Protein AF-A0A091AKP8-F1 (afdb_monomer)

Secondary structure (DSSP, 8-state):
--PPP-S--HHHHHHHHHHHHS--TT--HHHHHHHHHHTS-GGG---HHHHHHHHSGGG-TT-TTHHHHHHHHHHHHHHHHHHHHHHHHH-TTTHHHHHHHHHHH-GGGS---------------PPP----

Radius of gyration: 24.72 Å; Cα contacts (8 Å, |Δi|>4): 90; chains: 1; bounding box: 70×60×60 Å

Solvent-accessible surface area (backbone atoms only — not comparable to full-atom values): 8211 Å² total; per-residue (Å²): 136,85,73,65,41,79,69,91,46,69,72,56,50,52,34,45,50,54,56,51,74,47,90,57,76,82,66,48,74,59,54,48,43,49,59,32,36,73,75,37,58,78,78,66,23,59,52,57,68,43,52,57,47,62,70,41,62,90,75,42,80,86,44,87,59,44,66,58,50,54,50,48,56,50,48,42,54,48,52,40,51,53,52,42,51,51,47,38,75,70,32,91,90,50,25,68,61,38,51,53,51,43,30,73,73,39,68,92,59,44,86,70,84,87,78,85,81,79,82,80,72,74,80,77,78,75,79,82,83,82,83,128

pLDDT: mean 82.48, std 12.11, range [34.94, 95.12]

Foldseek 3Di:
DLDADLDDDVLLLVLLLVVLVDDLAPDDLQNSLVSSQVSDDRNHRDHSVSVVQLVVPVRCVVPPCSVSVVVSVVSSVVSNVVVLVVCLVPPPPCVVVSLVCCVVVPVVSVDDDDDDDPPPPDPPDDDDDDDD

Sequence (132 aa):
MTGRPSKMTDKVLDAIEEVINGEILFMTDEELVTEINELLPEESRFTYEAFSKWKREKSQSENPLFPRFLRLIKKALIEQKKTLLIKLQTDDKAWQRYAWILERKFDEWNIKSKSEVDHNVRVVQLPDIVIQ

Structure (mmCIF, N/CA/C/O backbone):
data_AF-A0A091AKP8-F1
#
_entry.id   AF-A0A091AKP8-F1
#
loop_
_atom_site.group_PDB
_atom_site.id
_atom_site.type_symbol
_atom_site.label_atom_id
_atom_site.label_alt_id
_atom_site.label_comp_id
_atom_site.label_asym_id
_atom_site.label_entity_id
_atom_site.label_seq_id
_atom_site.pdbx_PDB_ins_code
_atom_site.Cartn_x
_atom_site.Cartn_y
_atom_site.Cartn_z
_atom_site.occupancy
_atom_site.B_iso_or_equiv
_atom_site.auth_seq_id
_atom_site.auth_comp_id
_atom_site.auth_asym_id
_atom_site.auth_atom_id
_atom_site.pdbx_PDB_model_num
ATOM 1 N N . MET A 1 1 ? -27.821 10.525 10.663 1.00 34.94 1 MET A N 1
ATOM 2 C CA . MET A 1 1 ? -26.577 10.694 9.885 1.00 34.94 1 MET A CA 1
ATOM 3 C C . MET A 1 1 ? -25.415 10.243 10.752 1.00 34.94 1 MET A C 1
ATOM 5 O O . MET A 1 1 ? -24.886 11.025 11.529 1.00 34.94 1 MET A O 1
ATOM 9 N N . THR A 1 2 ? -25.087 8.958 10.709 1.00 45.28 2 THR A N 1
ATOM 10 C CA . THR A 1 2 ? -23.879 8.400 11.327 1.00 45.28 2 THR A CA 1
ATOM 11 C C . THR A 1 2 ? -22.699 8.777 10.431 1.00 45.28 2 THR A C 1
ATOM 13 O O . THR A 1 2 ? -22.640 8.371 9.275 1.00 45.28 2 THR A O 1
ATOM 16 N N . GLY A 1 3 ? -21.823 9.664 10.906 1.00 51.78 3 GLY A N 1
ATOM 17 C CA . GLY A 1 3 ? -20.655 10.102 10.139 1.00 51.78 3 GLY A CA 1
ATOM 18 C C . GLY A 1 3 ? -19.648 8.965 9.971 1.00 51.78 3 GLY A C 1
ATOM 19 O O . GLY A 1 3 ? -19.432 8.199 10.909 1.00 51.78 3 GLY A O 1
ATOM 20 N N . ARG A 1 4 ? -19.021 8.866 8.791 1.00 59.44 4 ARG A N 1
ATOM 21 C CA . ARG A 1 4 ? -17.939 7.902 8.544 1.00 59.44 4 ARG A CA 1
ATOM 22 C C . ARG A 1 4 ? -16.767 8.167 9.503 1.00 59.44 4 ARG A C 1
ATOM 24 O O . ARG A 1 4 ? -16.373 9.330 9.652 1.00 59.44 4 ARG A O 1
ATOM 31 N N . PRO A 1 5 ? -16.201 7.137 10.150 1.00 61.19 5 PRO A N 1
ATOM 32 C CA . PRO A 1 5 ? -15.042 7.286 11.018 1.00 61.19 5 PRO A CA 1
ATOM 33 C C . PRO A 1 5 ? -13.870 7.995 10.341 1.00 61.19 5 PRO A C 1
ATOM 35 O O . PRO A 1 5 ? -13.397 7.607 9.277 1.00 61.19 5 PRO A O 1
ATOM 38 N N . SER A 1 6 ? -13.346 9.015 11.016 1.00 68.94 6 SER A N 1
ATOM 39 C CA . SER A 1 6 ? -12.094 9.694 10.655 1.00 68.94 6 SER A CA 1
ATOM 40 C C . SER A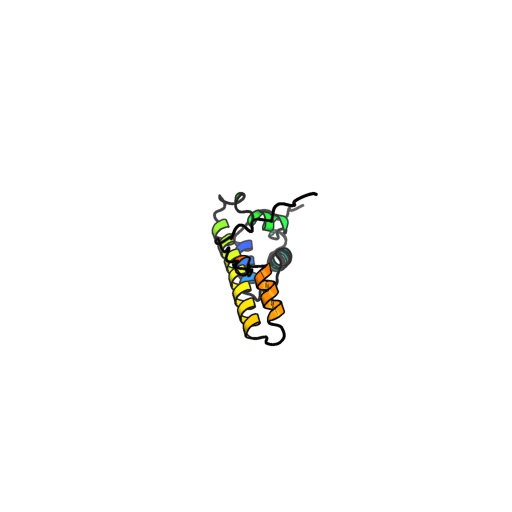 1 6 ? -10.889 9.195 11.462 1.00 68.94 6 SER A C 1
ATOM 42 O O . SER A 1 6 ? -9.760 9.648 11.251 1.00 68.94 6 SER A O 1
ATOM 44 N N . LYS A 1 7 ? -11.126 8.283 12.413 1.00 77.88 7 LYS A N 1
ATOM 45 C CA . LYS A 1 7 ? -10.133 7.785 13.368 1.00 77.88 7 LYS A CA 1
ATOM 46 C C . LYS A 1 7 ? -9.624 6.406 12.966 1.00 77.88 7 LYS A C 1
ATOM 48 O O . LYS A 1 7 ? -10.399 5.532 12.593 1.00 77.88 7 LYS A O 1
ATOM 53 N N . MET A 1 8 ? -8.320 6.221 13.125 1.00 87.56 8 MET A N 1
ATOM 54 C CA . MET A 1 8 ? -7.653 4.928 13.027 1.00 87.56 8 MET A CA 1
ATOM 55 C C . MET A 1 8 ? -8.044 4.055 14.225 1.00 87.56 8 MET A C 1
ATOM 57 O O . MET A 1 8 ? -8.008 4.524 15.363 1.00 87.56 8 MET A O 1
ATOM 61 N N . THR A 1 9 ? -8.424 2.806 13.965 1.00 91.12 9 THR A N 1
ATOM 62 C CA . THR A 1 9 ? -8.838 1.821 14.979 1.00 91.12 9 THR A CA 1
ATOM 63 C C . THR A 1 9 ? -8.148 0.487 14.719 1.00 91.12 9 THR A C 1
ATOM 65 O O . THR A 1 9 ? -7.702 0.247 13.598 1.00 91.12 9 THR A O 1
ATOM 68 N N . ASP A 1 10 ? -8.086 -0.398 15.715 1.00 93.00 10 ASP A N 1
ATOM 69 C CA . ASP A 1 10 ? -7.492 -1.729 15.530 1.00 93.00 10 ASP A CA 1
ATOM 70 C C . ASP A 1 10 ? -8.180 -2.531 14.426 1.00 93.00 10 ASP A C 1
ATOM 72 O O . ASP A 1 10 ? -7.488 -3.074 13.576 1.00 93.00 10 ASP A O 1
ATOM 76 N N . LYS A 1 11 ? -9.518 -2.482 14.335 1.00 92.88 11 LYS A N 1
ATOM 77 C CA . LYS A 1 11 ? -10.274 -3.136 13.250 1.00 92.88 11 LYS A CA 1
ATOM 78 C C . LYS A 1 11 ? -9.820 -2.681 11.862 1.00 92.88 11 LYS A C 1
ATOM 80 O O . LYS A 1 11 ? -9.686 -3.495 10.956 1.00 92.88 11 LYS A O 1
ATOM 85 N N . VAL A 1 12 ? -9.570 -1.379 11.698 1.00 93.19 12 VAL A N 1
ATOM 86 C CA . VAL A 1 12 ? -9.046 -0.826 10.440 1.00 93.19 12 VAL A CA 1
ATOM 87 C C . VAL A 1 12 ? -7.638 -1.356 10.166 1.00 93.19 12 VAL A C 1
ATOM 89 O O . VAL A 1 12 ? -7.326 -1.683 9.026 1.00 93.19 12 VAL A O 1
ATOM 92 N N . LEU A 1 13 ? -6.783 -1.457 11.187 1.00 94.06 13 LEU A N 1
ATOM 93 C CA . LEU A 1 13 ? -5.422 -1.975 11.021 1.00 94.06 13 LEU A CA 1
ATOM 94 C C . LEU A 1 13 ? -5.387 -3.477 10.732 1.00 94.06 13 LEU A C 1
ATOM 96 O O . LEU A 1 13 ? -4.542 -3.906 9.952 1.00 94.06 13 LEU A O 1
ATOM 100 N N . ASP A 1 14 ? -6.302 -4.248 11.313 1.00 95.12 14 ASP A N 1
ATOM 101 C CA . ASP A 1 14 ? -6.457 -5.676 11.037 1.00 95.12 14 ASP A CA 1
ATOM 102 C C . ASP A 1 14 ? -6.902 -5.895 9.581 1.00 95.12 14 ASP A C 1
ATOM 104 O O . ASP A 1 14 ? -6.281 -6.676 8.864 1.00 95.12 14 ASP A O 1
ATOM 108 N N . ALA A 1 15 ? -7.881 -5.119 9.100 1.00 94.19 15 ALA A N 1
ATOM 109 C CA . ALA A 1 15 ? -8.316 -5.158 7.701 1.00 94.19 15 ALA A CA 1
ATOM 110 C C . ALA A 1 15 ? -7.204 -4.720 6.726 1.00 94.19 15 ALA A C 1
ATOM 112 O O . 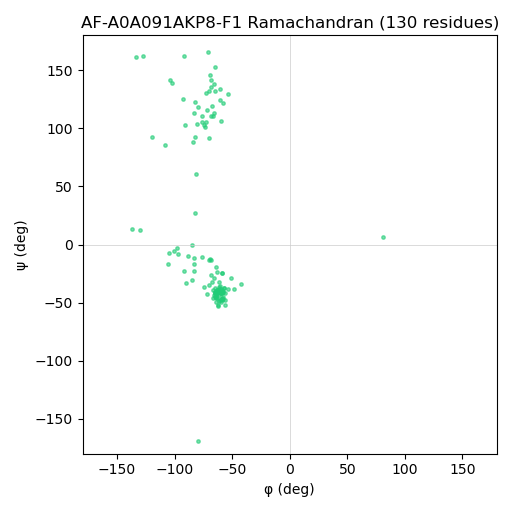ALA A 1 15 ? -7.000 -5.347 5.689 1.00 94.19 15 ALA A O 1
ATOM 113 N N . ILE A 1 16 ? -6.431 -3.680 7.069 1.00 93.06 16 ILE A N 1
ATOM 114 C CA . ILE A 1 16 ? -5.237 -3.285 6.301 1.00 93.06 16 ILE A CA 1
ATOM 115 C C . ILE A 1 16 ? -4.244 -4.446 6.217 1.00 93.06 16 ILE A C 1
ATOM 117 O O . ILE A 1 16 ? -3.705 -4.722 5.149 1.00 93.06 16 ILE A O 1
ATOM 121 N N . GLU A 1 17 ? -3.964 -5.107 7.337 1.00 93.81 17 GLU A N 1
ATOM 122 C CA . GLU A 1 17 ? -3.027 -6.225 7.388 1.00 93.81 17 GLU A CA 1
ATOM 123 C C . GLU A 1 17 ? -3.493 -7.411 6.536 1.00 93.81 17 GLU A C 1
ATOM 125 O O . GLU A 1 17 ? -2.672 -8.006 5.838 1.00 93.81 17 GLU A O 1
ATOM 130 N N . GLU A 1 18 ? -4.792 -7.707 6.537 1.00 93.50 18 GLU A N 1
ATOM 131 C CA . GLU A 1 18 ? -5.399 -8.744 5.703 1.00 93.50 18 GLU A CA 1
ATOM 132 C C . GLU A 1 18 ? -5.236 -8.448 4.207 1.00 93.50 18 GLU A C 1
ATOM 134 O O . GLU A 1 18 ? -4.662 -9.270 3.490 1.00 93.50 18 GLU A O 1
ATOM 139 N N . VAL A 1 19 ? -5.617 -7.247 3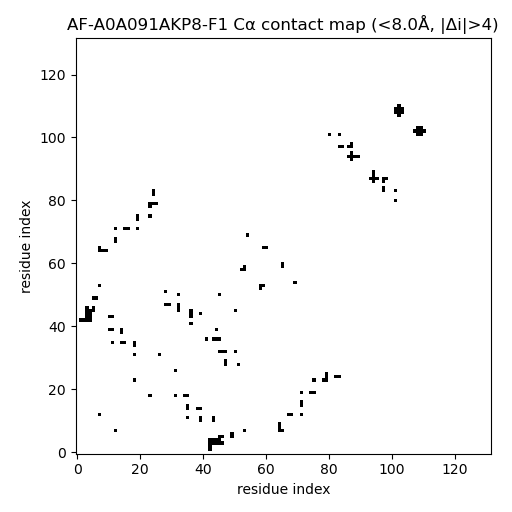.754 1.00 91.06 19 VAL A N 1
ATOM 140 C CA . VAL A 1 19 ? -5.432 -6.828 2.351 1.00 91.06 19 VAL A CA 1
ATOM 141 C C . VAL A 1 19 ? -3.954 -6.873 1.959 1.00 91.06 19 VAL A C 1
ATOM 143 O O . VAL A 1 19 ? -3.608 -7.322 0.867 1.00 91.06 19 VAL A O 1
ATOM 146 N N . ILE A 1 20 ? -3.058 -6.457 2.861 1.00 89.56 20 ILE A N 1
ATOM 147 C CA . ILE A 1 20 ? -1.614 -6.448 2.602 1.00 89.56 20 ILE A CA 1
ATOM 148 C C . ILE A 1 20 ? -1.024 -7.854 2.466 1.00 89.56 20 ILE A C 1
ATOM 150 O O . ILE A 1 20 ? -0.050 -8.054 1.743 1.00 89.56 20 ILE A O 1
ATOM 154 N N . ASN A 1 21 ? -1.566 -8.831 3.185 1.00 86.38 21 ASN A N 1
ATOM 155 C CA . ASN A 1 21 ? -1.098 -10.209 3.087 1.00 86.38 21 ASN A CA 1
ATOM 156 C C . ASN A 1 21 ? -1.598 -10.911 1.811 1.00 86.38 21 ASN A C 1
ATOM 158 O O . ASN A 1 21 ? -1.109 -11.996 1.496 1.00 86.38 21 ASN A O 1
ATOM 162 N N . GLY A 1 22 ? -2.541 -10.304 1.084 1.00 81.50 22 GLY A N 1
ATOM 163 C CA . GLY A 1 22 ? -2.951 -10.720 -0.254 1.00 81.50 22 GLY A CA 1
ATOM 164 C C . GLY A 1 22 ? -1.995 -10.255 -1.362 1.00 81.50 22 GLY A C 1
ATOM 165 O O . GLY A 1 22 ? -0.893 -9.758 -1.125 1.00 81.50 22 GLY A O 1
ATOM 166 N N . GLU A 1 23 ? -2.418 -10.408 -2.616 1.00 69.56 23 GLU A N 1
ATOM 167 C CA . GLU A 1 23 ? -1.629 -10.002 -3.783 1.00 69.56 23 GLU A CA 1
ATOM 168 C C . GLU A 1 23 ? -1.829 -8.498 -4.079 1.00 69.56 23 GLU A C 1
ATOM 170 O O . GLU A 1 23 ? -2.698 -8.104 -4.847 1.00 69.56 23 GLU A O 1
ATOM 175 N N . ILE A 1 24 ? -1.020 -7.622 -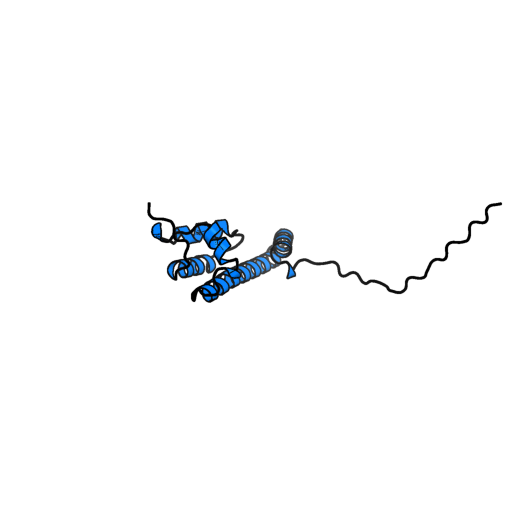3.465 1.00 68.12 24 ILE A N 1
ATOM 176 C CA . ILE A 1 24 ? -1.153 -6.146 -3.580 1.00 68.12 24 ILE A CA 1
ATOM 177 C C . ILE A 1 24 ? -0.509 -5.557 -4.849 1.00 68.12 24 ILE A C 1
ATOM 179 O O . ILE A 1 24 ? -0.000 -4.423 -4.851 1.00 68.12 24 ILE A O 1
ATOM 183 N N . LEU A 1 25 ? -0.406 -6.326 -5.926 1.00 64.94 25 LEU A N 1
ATOM 184 C CA . LEU A 1 25 ? 0.339 -5.853 -7.080 1.00 64.94 25 LEU A CA 1
ATOM 185 C C . LEU A 1 25 ? -0.455 -4.737 -7.781 1.00 64.94 25 LEU A C 1
ATOM 187 O O . LEU A 1 25 ? -1.527 -4.975 -8.318 1.00 64.94 25 LEU A O 1
ATOM 191 N N . PHE A 1 26 ? 0.115 -3.528 -7.789 1.00 67.88 26 PHE A N 1
ATOM 192 C CA . PHE A 1 26 ? -0.369 -2.332 -8.502 1.00 67.88 26 PHE A CA 1
ATOM 193 C C . PHE A 1 26 ? -1.491 -1.496 -7.883 1.00 67.88 26 PHE A C 1
ATOM 195 O O . PHE A 1 26 ? -1.857 -0.504 -8.502 1.00 67.88 26 PHE A O 1
ATOM 202 N N . MET A 1 27 ? -1.941 -1.769 -6.657 1.00 79.88 27 MET A N 1
ATOM 203 C CA . MET A 1 27 ? -2.945 -0.894 -6.041 1.00 79.88 27 MET A CA 1
ATOM 204 C C . MET A 1 27 ? -2.414 0.522 -5.771 1.00 79.88 27 MET A C 1
ATOM 206 O O . MET A 1 27 ? -1.328 0.728 -5.204 1.00 79.88 27 MET A O 1
ATOM 210 N N . THR A 1 28 ? -3.220 1.496 -6.171 1.00 86.19 28 THR A N 1
ATOM 211 C CA . THR A 1 28 ? -3.197 2.882 -5.710 1.00 86.19 28 THR A CA 1
ATOM 212 C C . THR A 1 28 ? -3.695 2.973 -4.266 1.00 86.19 28 THR A C 1
ATOM 214 O O . THR A 1 28 ? -4.296 2.042 -3.731 1.00 86.19 28 THR A O 1
ATOM 217 N N . ASP A 1 29 ? -3.454 4.111 -3.611 1.00 89.19 29 ASP A N 1
ATOM 218 C CA . ASP A 1 29 ? -3.983 4.338 -2.262 1.00 89.19 29 ASP A CA 1
ATOM 219 C C . ASP A 1 29 ? -5.529 4.307 -2.234 1.00 89.19 29 ASP A C 1
ATOM 221 O O . ASP A 1 29 ? -6.105 3.887 -1.237 1.00 89.19 29 ASP A O 1
ATOM 225 N N . GLU A 1 30 ? -6.207 4.735 -3.306 1.00 91.31 30 GLU A N 1
ATOM 226 C CA . GLU A 1 30 ? -7.677 4.720 -3.404 1.00 91.31 30 GLU A CA 1
ATOM 227 C C . GLU A 1 30 ? -8.237 3.301 -3.567 1.00 91.31 30 GLU A C 1
ATOM 229 O O . GLU A 1 30 ? -9.206 2.936 -2.899 1.00 91.31 30 GLU A O 1
ATOM 234 N N . GLU A 1 31 ? -7.604 2.477 -4.404 1.00 91.06 31 GLU A N 1
ATOM 235 C CA . GLU A 1 31 ? -7.954 1.056 -4.541 1.00 91.06 31 GLU A CA 1
ATOM 236 C C . GLU A 1 31 ? -7.713 0.314 -3.227 1.00 91.06 31 GLU A C 1
ATOM 238 O O . GLU A 1 31 ? -8.585 -0.413 -2.764 1.00 91.06 31 GLU A O 1
ATOM 243 N N . LEU A 1 32 ? -6.590 0.586 -2.555 1.00 90.44 32 LEU A N 1
ATOM 244 C CA . LEU A 1 32 ? -6.304 0.017 -1.241 1.00 90.44 32 LEU A CA 1
ATOM 245 C C . LEU A 1 32 ? -7.402 0.371 -0.225 1.00 90.44 32 LEU A C 1
ATOM 247 O O . LEU A 1 32 ? -7.872 -0.499 0.500 1.00 90.44 32 LEU A O 1
ATOM 251 N N . VAL A 1 33 ? -7.847 1.632 -0.182 1.00 93.12 33 VAL A N 1
ATOM 252 C CA . VAL A 1 33 ? -8.963 2.063 0.682 1.00 93.12 33 VAL A CA 1
ATOM 253 C C . VAL A 1 33 ? -10.259 1.336 0.328 1.00 93.12 33 VAL A C 1
ATOM 255 O O . VAL A 1 33 ? -11.025 0.992 1.228 1.00 93.12 33 VAL A O 1
ATOM 258 N N . THR A 1 34 ? -10.508 1.106 -0.961 1.00 94.06 34 THR A N 1
ATOM 259 C CA . THR A 1 34 ? -11.688 0.374 -1.437 1.00 94.06 34 THR A CA 1
ATOM 260 C C . THR A 1 34 ? -11.671 -1.061 -0.917 1.00 94.06 34 THR A C 1
ATOM 262 O O . THR A 1 34 ? -12.598 -1.446 -0.211 1.00 94.06 34 THR A O 1
ATOM 265 N N . GLU A 1 35 ? -10.580 -1.795 -1.136 1.00 93.12 35 GLU A N 1
ATOM 266 C CA . GLU A 1 35 ? -10.419 -3.179 -0.668 1.00 93.12 35 GLU A CA 1
ATOM 267 C C . GLU A 1 35 ? -10.524 -3.296 0.860 1.00 93.12 35 GLU A C 1
ATOM 269 O O . GLU A 1 35 ? -11.206 -4.174 1.382 1.00 93.12 35 GLU A O 1
ATOM 274 N N . ILE A 1 36 ? -9.918 -2.367 1.610 1.00 93.25 36 ILE A N 1
ATOM 275 C CA . ILE A 1 36 ? -10.024 -2.365 3.077 1.00 93.25 36 ILE A CA 1
ATOM 276 C C . ILE A 1 36 ? -11.478 -2.152 3.519 1.00 93.25 36 ILE A C 1
ATOM 278 O O . ILE A 1 36 ? -11.944 -2.793 4.459 1.00 93.25 36 ILE A O 1
ATOM 282 N N . ASN A 1 37 ? -12.202 -1.241 2.867 1.00 94.69 37 ASN A N 1
ATOM 283 C CA . ASN A 1 37 ? -13.590 -0.949 3.213 1.00 94.69 37 ASN A CA 1
ATOM 284 C C . ASN A 1 37 ? -14.540 -2.113 2.895 1.00 94.69 37 ASN A C 1
ATOM 286 O O . ASN A 1 37 ? -15.561 -2.234 3.574 1.00 94.69 37 ASN A O 1
ATOM 290 N N . GLU A 1 38 ? -14.218 -2.971 1.925 1.00 94.94 38 GLU A N 1
ATOM 291 C CA . GLU A 1 38 ? -14.989 -4.192 1.653 1.00 94.94 38 GLU A CA 1
ATOM 292 C C . GLU A 1 38 ? -14.911 -5.202 2.809 1.00 94.94 38 GLU A C 1
ATOM 294 O O . GLU A 1 38 ? -15.884 -5.904 3.078 1.00 94.94 38 GLU A O 1
ATOM 299 N N . LEU A 1 39 ? -13.814 -5.203 3.574 1.00 94.12 39 LEU A N 1
ATOM 300 C CA . LEU A 1 39 ? -13.659 -6.031 4.779 1.00 94.12 39 LEU A CA 1
ATOM 301 C C . LEU A 1 39 ? -14.280 -5.409 6.040 1.00 94.12 39 LEU A C 1
ATOM 303 O O . LEU A 1 39 ? -14.388 -6.066 7.078 1.00 94.12 39 LEU A O 1
ATOM 307 N N . LEU A 1 40 ? -14.673 -4.134 5.985 1.00 93.50 40 LEU A N 1
ATOM 308 C CA . LEU A 1 40 ? -15.175 -3.393 7.138 1.00 93.50 40 LEU A CA 1
ATOM 309 C C . LEU A 1 40 ? -16.700 -3.231 7.097 1.00 93.50 40 LEU A C 1
ATOM 311 O O . LEU A 1 40 ? -17.275 -2.927 6.043 1.00 93.50 40 LEU A O 1
ATOM 315 N N . PRO A 1 41 ? -17.370 -3.324 8.262 1.00 91.81 41 PRO A N 1
ATOM 316 C CA . PRO A 1 41 ? -18.774 -2.956 8.356 1.00 91.81 41 PRO A CA 1
ATOM 317 C C . PRO A 1 41 ? -18.933 -1.453 8.085 1.00 91.81 41 PRO A C 1
ATOM 319 O O . PRO A 1 41 ? -18.001 -0.673 8.304 1.00 91.81 41 PRO A O 1
ATOM 322 N N . GLU A 1 42 ? -20.102 -1.038 7.590 1.00 89.62 42 GLU A N 1
ATOM 323 C CA . GLU A 1 42 ? -20.332 0.312 7.055 1.00 89.62 42 GLU A CA 1
ATOM 324 C C . GLU A 1 42 ? -19.944 1.422 8.044 1.00 89.62 42 GLU A C 1
ATOM 326 O O . GLU A 1 42 ? -19.325 2.418 7.666 1.00 89.62 42 GLU A O 1
ATOM 331 N N . GLU A 1 43 ? -20.219 1.215 9.332 1.00 87.69 43 GLU A N 1
ATOM 332 C CA . GLU A 1 43 ? -19.899 2.143 10.413 1.00 87.69 43 GLU A CA 1
ATOM 333 C C . GLU A 1 43 ? -18.405 2.261 10.726 1.00 87.69 43 GLU A C 1
ATOM 335 O O . GLU A 1 43 ? -18.023 3.164 11.461 1.00 87.69 43 GLU A O 1
ATOM 340 N N . SER A 1 44 ? -17.571 1.353 10.214 1.00 89.69 44 SER A N 1
ATOM 341 C CA . SER A 1 44 ? -16.112 1.343 10.393 1.00 89.69 44 SER A CA 1
ATOM 342 C C . SER A 1 44 ? -15.351 1.808 9.145 1.00 89.69 44 SER A C 1
ATOM 344 O O . SER A 1 44 ? -14.135 1.992 9.213 1.00 89.69 44 SER A O 1
ATOM 346 N N . ARG A 1 45 ? -16.046 2.022 8.020 1.00 92.69 45 ARG A N 1
ATOM 347 C CA . ARG A 1 45 ? -15.443 2.446 6.749 1.00 92.69 45 ARG A CA 1
ATOM 348 C C . ARG A 1 45 ? -14.916 3.878 6.809 1.00 92.69 45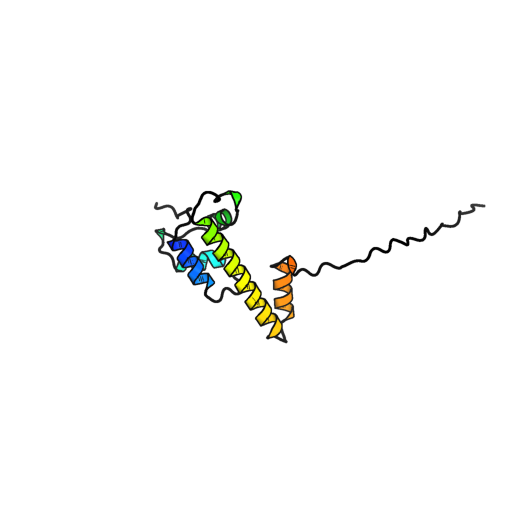 ARG A C 1
ATOM 350 O O . ARG A 1 45 ? -15.521 4.756 7.421 1.00 92.69 45 ARG A O 1
ATOM 357 N N . PHE A 1 46 ? -13.823 4.149 6.108 1.00 92.38 46 PHE A N 1
ATOM 358 C CA . PHE A 1 46 ? -13.175 5.465 6.073 1.00 92.38 46 PHE A CA 1
ATOM 359 C C . PHE A 1 46 ? -12.958 5.948 4.638 1.00 92.38 46 PHE A C 1
ATOM 361 O O . PHE A 1 46 ? -13.049 5.182 3.681 1.00 92.38 46 PHE A O 1
ATOM 368 N N . THR A 1 47 ? -12.716 7.249 4.471 1.00 92.19 47 THR A N 1
ATOM 369 C CA . THR A 1 47 ? -12.497 7.841 3.146 1.00 92.19 47 THR A CA 1
ATOM 370 C C . THR A 1 47 ? -11.019 7.860 2.769 1.00 92.19 47 THR A C 1
ATOM 372 O O . THR A 1 47 ? -10.135 7.792 3.630 1.00 92.19 47 THR A O 1
ATOM 375 N N . TYR A 1 48 ? -10.745 8.021 1.476 1.00 92.56 48 TYR A N 1
ATOM 376 C CA . TYR A 1 48 ? -9.388 8.222 0.980 1.00 92.56 48 TYR A CA 1
ATOM 377 C C . TYR A 1 48 ? -8.710 9.441 1.628 1.00 92.56 48 TYR A C 1
ATOM 379 O O . TYR A 1 48 ? -7.533 9.381 1.981 1.00 92.56 48 TYR A O 1
ATOM 387 N N . GLU A 1 49 ? -9.442 10.527 1.888 1.00 90.56 49 GLU A N 1
ATOM 388 C CA . GLU A 1 49 ? -8.899 11.712 2.560 1.00 90.56 49 GLU A CA 1
ATOM 389 C C . GLU A 1 49 ? -8.441 11.398 3.986 1.00 90.56 49 GLU A C 1
ATOM 391 O O . GLU A 1 49 ? -7.398 11.897 4.414 1.00 90.56 49 GLU A O 1
ATOM 396 N N . ALA A 1 50 ? -9.185 10.559 4.718 1.00 89.81 50 ALA A N 1
ATOM 397 C CA . ALA A 1 50 ? -8.785 10.116 6.050 1.00 89.81 50 ALA A CA 1
ATOM 398 C C . ALA A 1 50 ? -7.480 9.309 5.981 1.00 89.81 50 ALA A C 1
ATOM 400 O O . ALA A 1 50 ? -6.534 9.608 6.710 1.00 89.81 50 ALA A O 1
ATOM 401 N N . PHE A 1 51 ? -7.390 8.370 5.040 1.00 91.12 51 PHE A N 1
ATOM 402 C CA . PHE A 1 51 ? -6.189 7.568 4.811 1.00 91.12 51 PHE A CA 1
ATOM 403 C C . PHE A 1 51 ? -4.970 8.414 4.413 1.00 91.12 51 PHE A C 1
ATOM 405 O O . PHE A 1 51 ? -3.898 8.311 5.014 1.00 91.12 51 PHE A O 1
ATOM 412 N N . SER A 1 52 ? -5.146 9.314 3.445 1.00 89.56 52 SER A N 1
ATOM 413 C CA . SER A 1 52 ? -4.130 10.265 2.983 1.00 89.56 52 SER A CA 1
ATOM 414 C C . SER A 1 52 ? -3.661 11.174 4.120 1.00 89.56 52 SER A C 1
ATOM 416 O O . SER A 1 52 ? -2.466 11.441 4.260 1.00 89.56 52 SER A O 1
ATOM 418 N N . LYS A 1 53 ? -4.579 11.597 4.999 1.00 88.19 53 LYS A N 1
ATOM 419 C CA . LYS A 1 53 ? -4.242 12.355 6.207 1.00 88.19 53 LYS A CA 1
ATOM 420 C C . LYS A 1 53 ? -3.422 11.521 7.189 1.00 88.19 53 LYS A C 1
ATOM 422 O O . LYS A 1 53 ? -2.433 12.037 7.702 1.00 88.19 53 LYS A O 1
ATOM 427 N N . TRP A 1 54 ? -3.771 10.254 7.419 1.00 89.31 54 TRP A N 1
ATOM 428 C CA . TRP A 1 54 ? -2.994 9.369 8.293 1.00 89.31 54 TRP A CA 1
ATOM 429 C C . TRP A 1 54 ? -1.574 9.148 7.768 1.00 89.31 54 TRP A C 1
ATOM 431 O O . TRP A 1 54 ? -0.632 9.204 8.549 1.00 89.31 54 TRP A O 1
ATOM 441 N N . LYS A 1 55 ? -1.385 8.989 6.451 1.00 86.94 55 LYS A N 1
ATOM 442 C CA . LYS A 1 55 ? -0.045 8.886 5.838 1.00 86.94 55 LYS A CA 1
ATOM 443 C C . LYS A 1 55 ? 0.806 10.150 6.016 1.00 86.94 55 LYS A C 1
ATOM 445 O O . LYS A 1 55 ? 2.031 10.072 5.968 1.00 86.94 55 LYS A O 1
ATOM 450 N N . ARG A 1 56 ? 0.190 11.317 6.230 1.00 84.12 56 ARG A N 1
ATOM 451 C CA . ARG A 1 56 ? 0.897 12.576 6.507 1.00 84.12 56 ARG A CA 1
ATOM 452 C C . ARG A 1 56 ? 1.262 12.630 7.995 1.00 84.12 56 ARG A C 1
ATOM 454 O O . ARG A 1 56 ? 0.504 13.103 8.842 1.00 84.12 56 ARG A O 1
ATOM 461 N N . GLU A 1 57 ? 2.470 12.149 8.262 1.00 67.12 57 GLU A N 1
ATOM 462 C CA . GLU A 1 57 ? 3.105 11.851 9.556 1.00 67.12 57 GLU A CA 1
ATOM 463 C C . GLU A 1 57 ? 2.890 12.883 10.681 1.00 67.12 57 GLU A C 1
ATOM 465 O O . GLU A 1 57 ? 2.719 12.518 11.842 1.00 67.12 57 GLU A O 1
ATOM 470 N N . LYS A 1 58 ? 2.797 14.179 10.352 1.00 60.91 58 LYS A N 1
ATOM 471 C CA . LYS A 1 58 ? 2.632 15.260 11.343 1.00 60.91 58 LYS A CA 1
ATOM 472 C C . LYS A 1 58 ? 1.281 15.280 12.069 1.00 60.91 58 LYS A C 1
ATOM 474 O O . LYS A 1 58 ? 1.147 16.015 13.038 1.00 60.91 58 LYS A O 1
ATOM 479 N N . SER A 1 59 ? 0.272 14.539 11.607 1.00 58.91 59 SER A N 1
ATOM 480 C CA . SER A 1 59 ? -1.093 14.665 12.140 1.00 58.91 59 SER A CA 1
ATOM 481 C C . SER A 1 59 ? -1.506 13.588 13.147 1.00 58.91 59 SER A C 1
ATOM 483 O O . SER A 1 59 ? -2.610 13.682 13.681 1.00 58.91 59 SER A O 1
ATOM 485 N N . GLN A 1 60 ? -0.677 12.564 13.387 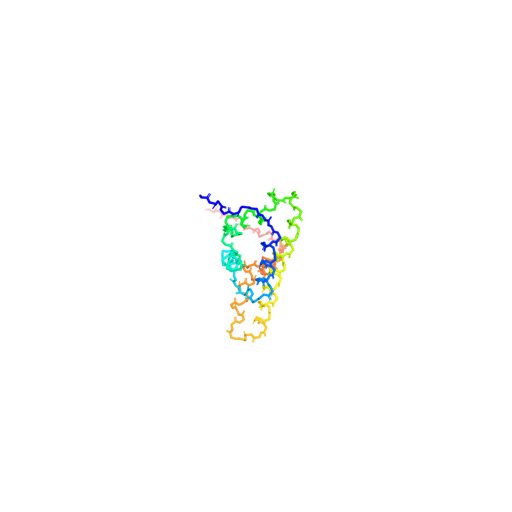1.00 70.12 60 GLN A N 1
ATOM 486 C CA . GLN A 1 60 ? -1.048 11.373 14.172 1.00 70.12 60 GLN A CA 1
ATOM 487 C C . GLN A 1 60 ? 0.037 10.913 15.166 1.00 70.12 60 GLN A C 1
ATOM 489 O O . GLN A 1 60 ? -0.070 9.813 15.699 1.00 70.12 60 GLN A O 1
ATOM 494 N N . SER A 1 61 ? 1.061 11.727 15.450 1.00 67.56 61 SER A N 1
ATOM 495 C CA . SER A 1 61 ? 2.200 11.335 16.305 1.00 67.56 61 SER A CA 1
ATOM 496 C C . SER A 1 61 ? 1.815 10.907 17.728 1.00 67.56 61 SER A C 1
ATOM 498 O O . SER A 1 61 ? 2.546 10.145 18.349 1.00 67.56 61 SER A O 1
ATOM 500 N N . GLU A 1 62 ? 0.671 11.367 18.237 1.00 79.56 62 GLU A N 1
ATOM 501 C CA . GLU A 1 62 ? 0.144 11.003 19.562 1.00 79.56 62 GLU A CA 1
ATOM 502 C C . GLU A 1 62 ? -0.738 9.742 19.548 1.00 79.56 62 GLU A C 1
ATOM 504 O O . GLU A 1 62 ? -1.109 9.230 20.602 1.00 79.56 62 GLU A O 1
ATOM 509 N N . ASN A 1 63 ? -1.099 9.224 18.369 1.00 84.69 63 ASN A N 1
ATOM 510 C CA . ASN A 1 63 ? -1.948 8.045 18.261 1.00 84.69 63 ASN A CA 1
ATOM 511 C C . ASN A 1 63 ? -1.109 6.768 18.485 1.00 84.69 63 ASN A C 1
ATOM 513 O O . ASN A 1 63 ? -0.225 6.478 17.674 1.00 84.69 63 ASN A O 1
ATOM 517 N N . PRO A 1 64 ? -1.394 5.952 19.519 1.00 89.62 64 PRO A N 1
ATOM 518 C CA . PRO A 1 64 ? -0.614 4.748 19.823 1.00 89.62 64 PRO A CA 1
ATOM 519 C C . PRO A 1 64 ? -0.678 3.682 18.717 1.00 89.62 64 PRO A C 1
ATOM 521 O O . PRO A 1 64 ? 0.197 2.822 18.640 1.00 89.62 64 PRO A O 1
ATOM 524 N N . LEU A 1 65 ? -1.679 3.746 17.835 1.00 90.75 65 LEU A N 1
ATOM 525 C CA . LEU A 1 65 ? -1.828 2.847 16.691 1.00 90.75 65 LEU A CA 1
ATOM 526 C C . LEU A 1 65 ? -0.992 3.280 15.478 1.00 90.75 65 LEU A C 1
ATOM 528 O O . LEU A 1 65 ? -0.730 2.478 14.578 1.00 90.75 65 LEU A O 1
ATOM 532 N N . PHE A 1 66 ? -0.525 4.529 15.452 1.00 90.06 66 PHE A N 1
ATOM 533 C CA . PHE A 1 66 ? 0.196 5.092 14.316 1.00 90.06 66 PHE A CA 1
ATOM 534 C C . PHE A 1 66 ? 1.493 4.336 13.959 1.00 90.06 66 PHE A C 1
ATOM 536 O O . PHE A 1 66 ? 1.701 4.052 12.777 1.00 90.06 66 PHE A O 1
ATOM 543 N N . PRO A 1 67 ? 2.331 3.887 14.919 1.00 90.75 67 PRO A N 1
ATOM 544 C CA . PRO A 1 67 ? 3.491 3.052 14.602 1.00 90.75 67 PRO A CA 1
ATOM 545 C C . PRO A 1 67 ? 3.123 1.716 13.936 1.00 90.75 67 PRO A C 1
ATOM 547 O O . PRO A 1 67 ? 3.840 1.247 13.049 1.00 90.75 67 PRO A O 1
ATOM 550 N N . ARG A 1 68 ? 1.998 1.096 14.333 1.00 92.56 68 ARG A N 1
ATOM 551 C CA . ARG A 1 68 ? 1.492 -0.134 13.698 1.00 92.56 68 ARG A CA 1
ATOM 552 C C . ARG A 1 68 ? 1.058 0.153 12.264 1.00 92.56 68 ARG A C 1
ATOM 554 O O . ARG A 1 68 ? 1.467 -0.573 11.363 1.00 92.56 68 ARG A O 1
ATOM 561 N N . PHE A 1 69 ? 0.314 1.234 12.050 1.00 92.31 69 PHE A N 1
ATOM 562 C CA . PHE A 1 69 ? -0.082 1.684 10.718 1.00 92.31 69 PHE A CA 1
ATOM 563 C C . PHE A 1 69 ? 1.120 1.920 9.796 1.00 92.31 69 PHE A C 1
ATOM 565 O O . PHE A 1 69 ? 1.185 1.335 8.717 1.00 92.31 69 PHE A O 1
ATOM 572 N N . LEU A 1 70 ? 2.117 2.700 10.232 1.00 90.19 70 LEU A N 1
ATOM 573 C CA . LEU A 1 70 ? 3.321 2.961 9.436 1.00 90.19 70 LEU A CA 1
ATOM 574 C C . LEU A 1 70 ? 4.063 1.673 9.068 1.00 90.19 70 LEU A C 1
ATOM 576 O O . LEU A 1 70 ? 4.521 1.520 7.933 1.00 90.19 70 LEU A O 1
ATOM 580 N N . ARG A 1 71 ? 4.159 0.726 10.008 1.00 92.00 71 ARG A N 1
ATOM 581 C CA . ARG A 1 71 ? 4.758 -0.588 9.753 1.00 92.00 71 ARG A CA 1
ATOM 582 C C . ARG A 1 71 ? 3.996 -1.355 8.672 1.00 92.00 71 ARG A C 1
ATOM 584 O O . ARG A 1 71 ? 4.642 -1.941 7.807 1.00 92.00 71 ARG A O 1
ATOM 591 N N . LEU A 1 72 ? 2.663 -1.341 8.703 1.00 92.75 72 LEU A N 1
ATOM 592 C CA . LEU A 1 72 ? 1.824 -1.991 7.692 1.00 92.75 72 LEU A CA 1
ATOM 593 C C . LEU A 1 72 ? 2.019 -1.348 6.315 1.00 92.75 72 LEU A C 1
ATOM 595 O O . LEU A 1 72 ? 2.348 -2.050 5.365 1.00 92.75 72 LEU A O 1
ATOM 599 N N . ILE A 1 73 ? 1.956 -0.019 6.207 1.00 90.44 73 ILE A N 1
ATOM 600 C CA . ILE A 1 73 ? 2.201 0.674 4.929 1.00 90.44 73 ILE A CA 1
ATOM 601 C C . ILE A 1 73 ? 3.605 0.372 4.385 1.00 90.44 73 ILE A C 1
ATOM 603 O O . ILE A 1 73 ? 3.773 0.090 3.198 1.00 90.44 73 ILE A O 1
ATOM 607 N N . LYS A 1 74 ? 4.624 0.358 5.252 1.00 89.88 74 LYS A N 1
ATOM 608 C CA . LYS A 1 74 ? 5.987 -0.021 4.858 1.00 89.88 74 LYS A CA 1
ATOM 609 C C . LYS A 1 74 ? 6.062 -1.476 4.388 1.00 89.88 74 LYS A C 1
ATOM 611 O O . LYS A 1 74 ? 6.746 -1.752 3.406 1.00 89.88 74 LYS A O 1
ATOM 616 N N . LYS A 1 75 ? 5.354 -2.395 5.054 1.00 90.88 75 LYS A N 1
ATOM 617 C CA . LYS A 1 75 ? 5.245 -3.802 4.641 1.00 90.88 75 LYS A CA 1
ATOM 618 C C . LYS A 1 75 ? 4.629 -3.910 3.244 1.00 90.88 75 LYS A C 1
ATOM 620 O O . LYS A 1 75 ? 5.224 -4.563 2.395 1.00 90.88 75 LYS A O 1
ATOM 625 N N . ALA A 1 76 ? 3.532 -3.201 2.974 1.00 89.62 76 ALA A N 1
ATOM 626 C CA . ALA A 1 76 ? 2.895 -3.178 1.655 1.00 89.62 76 ALA A CA 1
ATOM 627 C C . ALA A 1 76 ? 3.869 -2.747 0.546 1.00 89.62 76 ALA A C 1
ATOM 629 O O . ALA A 1 76 ? 3.991 -3.418 -0.475 1.00 89.62 76 ALA A O 1
ATOM 630 N N . LEU A 1 77 ? 4.620 -1.661 0.767 1.00 88.19 77 LEU A N 1
ATOM 631 C CA . LEU A 1 77 ? 5.624 -1.177 -0.190 1.00 88.19 77 LEU A CA 1
ATOM 632 C C . LEU A 1 77 ? 6.745 -2.198 -0.433 1.00 88.19 77 LEU A C 1
ATOM 634 O O . LEU A 1 77 ? 7.191 -2.363 -1.568 1.00 88.19 77 LEU A O 1
ATOM 638 N N . ILE A 1 78 ? 7.191 -2.895 0.616 1.00 89.50 78 ILE A N 1
ATOM 639 C CA . ILE A 1 78 ? 8.204 -3.953 0.506 1.00 89.50 78 ILE A CA 1
ATOM 640 C C . ILE A 1 78 ? 7.675 -5.124 -0.329 1.00 89.5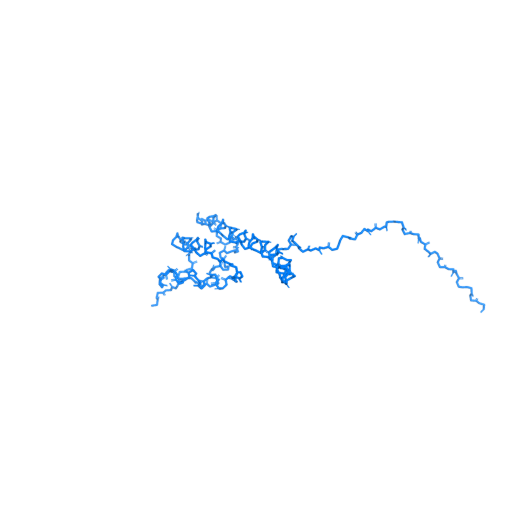0 78 ILE A C 1
ATOM 642 O O . ILE A 1 78 ? 8.385 -5.591 -1.218 1.00 89.50 78 ILE A O 1
ATOM 646 N N . GLU A 1 79 ? 6.447 -5.582 -0.083 1.00 89.25 79 GLU A N 1
ATOM 647 C CA . GLU A 1 79 ? 5.854 -6.696 -0.834 1.00 89.25 79 GLU A CA 1
ATOM 648 C C . GLU A 1 79 ? 5.597 -6.331 -2.303 1.00 89.25 79 GLU A C 1
ATOM 650 O O . GLU A 1 79 ? 5.915 -7.113 -3.203 1.00 89.25 79 GLU A O 1
ATOM 655 N N . GLN A 1 80 ? 5.153 -5.100 -2.578 1.00 88.31 80 GLN A N 1
ATOM 656 C CA . GLN A 1 80 ? 5.063 -4.582 -3.947 1.00 88.31 80 GLN A CA 1
ATOM 657 C C . GLN A 1 80 ? 6.427 -4.598 -4.644 1.00 88.31 80 GLN A C 1
ATOM 659 O O . GLN A 1 80 ? 6.541 -5.067 -5.776 1.00 88.31 80 GLN A O 1
ATOM 664 N N . LYS A 1 81 ? 7.481 -4.136 -3.961 1.00 88.81 81 LYS A N 1
ATOM 665 C CA . LYS A 1 81 ? 8.843 -4.115 -4.504 1.00 88.81 81 LYS A CA 1
ATOM 666 C C . LYS A 1 81 ? 9.380 -5.520 -4.776 1.00 88.81 81 LYS A C 1
ATOM 668 O O . LYS A 1 81 ? 9.927 -5.756 -5.849 1.00 88.81 81 LYS A O 1
ATOM 673 N N . LYS A 1 82 ? 9.193 -6.466 -3.848 1.00 89.88 82 LYS A N 1
ATOM 674 C CA . LYS A 1 82 ? 9.573 -7.877 -4.043 1.00 89.88 82 LYS A CA 1
ATOM 675 C C . LYS A 1 82 ? 8.865 -8.480 -5.248 1.00 89.88 82 LYS A C 1
ATOM 677 O O . LYS A 1 82 ? 9.513 -9.086 -6.094 1.00 89.88 82 LYS A O 1
ATOM 682 N N . THR A 1 83 ? 7.556 -8.273 -5.352 1.00 88.25 83 THR A N 1
ATOM 683 C CA . THR A 1 83 ? 6.762 -8.830 -6.450 1.00 88.25 83 THR A CA 1
ATOM 684 C C . THR A 1 83 ? 7.189 -8.245 -7.795 1.00 88.25 83 THR A C 1
ATOM 686 O O . THR A 1 83 ? 7.364 -8.990 -8.756 1.00 88.25 83 THR A O 1
ATOM 689 N N . LEU A 1 84 ? 7.446 -6.935 -7.865 1.00 89.19 84 LEU A N 1
ATOM 690 C CA . LEU A 1 84 ? 7.989 -6.292 -9.064 1.00 89.19 84 LEU A CA 1
ATOM 691 C C . LEU A 1 84 ? 9.353 -6.859 -9.467 1.00 89.19 84 LEU A C 1
ATOM 693 O O . LEU A 1 84 ? 9.566 -7.103 -10.649 1.00 89.19 84 LEU A O 1
ATOM 697 N N . LEU A 1 85 ? 10.253 -7.107 -8.511 1.00 89.19 85 LEU A N 1
ATOM 698 C CA . LEU A 1 85 ? 11.558 -7.720 -8.786 1.00 89.19 85 LEU A CA 1
ATOM 699 C C . LEU A 1 85 ? 11.427 -9.156 -9.294 1.00 89.19 85 LEU A C 1
ATOM 701 O O . LEU A 1 85 ? 12.099 -9.525 -10.253 1.00 89.19 85 LEU A O 1
ATOM 705 N N . ILE A 1 86 ? 10.527 -9.946 -8.705 1.00 90.94 86 ILE A N 1
ATOM 706 C CA . ILE A 1 86 ? 10.237 -11.303 -9.182 1.00 90.94 86 ILE A CA 1
ATOM 707 C C . ILE A 1 86 ? 9.724 -11.245 -10.623 1.00 90.94 86 ILE A C 1
ATOM 709 O O . ILE A 1 86 ? 10.224 -11.964 -11.485 1.00 90.94 86 ILE A O 1
ATOM 713 N N . LYS A 1 87 ? 8.760 -10.367 -10.919 1.00 88.50 87 LYS A N 1
ATOM 714 C CA . LYS A 1 87 ? 8.213 -10.206 -12.275 1.00 88.50 87 LYS A CA 1
ATOM 715 C C . LYS A 1 87 ? 9.256 -9.687 -13.269 1.00 88.50 87 LYS A C 1
ATOM 717 O O . LYS A 1 87 ? 9.298 -10.166 -14.394 1.00 88.50 87 LYS A O 1
ATOM 722 N N . LEU A 1 88 ? 10.133 -8.776 -12.846 1.00 89.50 88 LEU A N 1
ATOM 723 C CA . LEU A 1 88 ? 11.263 -8.290 -13.640 1.00 89.50 88 LEU A CA 1
ATOM 724 C C . LEU A 1 88 ? 12.209 -9.430 -14.053 1.00 89.50 88 LEU A C 1
ATOM 726 O O . LEU A 1 88 ? 12.699 -9.426 -15.173 1.00 89.50 88 LEU A O 1
ATOM 730 N N . GLN A 1 89 ? 12.455 -10.391 -13.158 1.00 89.31 89 GLN A N 1
ATOM 731 C CA . GLN A 1 89 ? 13.360 -11.523 -13.394 1.00 89.31 89 GLN A CA 1
ATOM 732 C C . GLN A 1 89 ? 12.719 -12.697 -14.144 1.00 89.31 89 GLN A C 1
ATOM 734 O O . GLN A 1 89 ? 13.439 -13.515 -14.705 1.00 89.31 89 GLN A O 1
ATOM 739 N N . THR A 1 90 ? 11.392 -12.827 -14.098 1.00 91.44 90 THR A N 1
ATOM 740 C CA . THR A 1 90 ? 10.673 -14.006 -14.619 1.00 91.44 90 THR A CA 1
ATOM 741 C C . THR A 1 90 ? 9.934 -13.752 -15.930 1.00 91.44 90 THR A C 1
ATOM 743 O O . THR A 1 90 ? 9.561 -14.709 -16.605 1.00 91.44 90 THR A O 1
ATOM 746 N N . ASP A 1 91 ? 9.706 -12.491 -16.304 1.00 88.06 91 ASP A N 1
ATOM 747 C CA . ASP A 1 91 ? 8.986 -12.117 -17.523 1.00 88.06 91 ASP A CA 1
ATOM 748 C C . ASP A 1 91 ? 9.934 -11.537 -18.584 1.00 88.06 91 ASP A C 1
ATOM 750 O O . ASP A 1 91 ? 10.078 -10.321 -18.726 1.00 88.06 91 ASP A O 1
ATOM 754 N N . ASP A 1 92 ? 10.548 -12.418 -19.377 1.00 82.06 92 ASP A N 1
ATOM 755 C CA . ASP A 1 92 ? 11.510 -12.052 -20.430 1.00 82.06 92 ASP A CA 1
ATOM 756 C C . ASP A 1 92 ? 10.932 -11.116 -21.503 1.00 82.06 92 ASP A C 1
ATOM 758 O O . ASP A 1 92 ? 11.670 -10.387 -22.166 1.00 82.06 92 ASP A O 1
ATOM 762 N N . LYS A 1 93 ? 9.608 -11.121 -21.703 1.00 84.75 93 LYS A N 1
ATOM 763 C CA . LYS A 1 93 ? 8.952 -10.323 -22.751 1.00 84.75 93 LYS A CA 1
ATOM 764 C C . LYS A 1 93 ? 8.511 -8.955 -22.259 1.00 84.75 93 LYS A C 1
ATOM 766 O O . LYS A 1 93 ? 8.338 -8.054 -23.076 1.00 84.75 93 LYS A O 1
ATOM 771 N N . ALA A 1 94 ? 8.310 -8.795 -20.954 1.00 81.69 94 ALA A N 1
ATOM 772 C CA . ALA A 1 94 ? 7.762 -7.572 -20.393 1.00 81.69 94 ALA A CA 1
ATOM 773 C C . ALA A 1 94 ? 8.573 -6.996 -19.226 1.00 81.69 94 ALA A C 1
ATOM 775 O O . ALA A 1 94 ? 8.101 -6.066 -18.579 1.00 81.69 94 ALA A O 1
ATOM 776 N N . TRP A 1 95 ? 9.795 -7.467 -18.972 1.00 86.44 95 TRP A N 1
ATOM 777 C CA . TRP A 1 95 ? 10.677 -6.939 -17.923 1.00 86.44 95 TRP A CA 1
ATOM 778 C C . TRP A 1 95 ? 10.793 -5.402 -17.952 1.00 86.44 95 TRP A C 1
ATOM 780 O O . TRP A 1 95 ? 10.734 -4.759 -16.905 1.00 86.44 95 TRP A O 1
ATOM 790 N N . GLN A 1 96 ? 10.833 -4.789 -19.143 1.00 89.81 96 GLN A N 1
ATOM 791 C CA . GLN A 1 96 ? 10.894 -3.331 -19.319 1.00 89.81 96 GLN A CA 1
ATOM 792 C C . GLN A 1 96 ? 9.730 -2.597 -18.636 1.00 89.81 96 GLN A C 1
ATOM 794 O O . GLN A 1 96 ? 9.932 -1.539 -18.042 1.00 89.81 96 GLN A O 1
ATOM 799 N N . ARG A 1 97 ? 8.515 -3.168 -18.658 1.00 89.12 97 ARG A N 1
ATOM 800 C CA . ARG A 1 97 ? 7.343 -2.569 -17.996 1.00 89.12 97 ARG A CA 1
ATOM 801 C C . ARG A 1 97 ? 7.534 -2.528 -16.482 1.00 89.12 97 ARG A C 1
ATOM 803 O O . ARG A 1 97 ? 7.199 -1.539 -15.841 1.00 89.12 97 ARG A O 1
ATOM 810 N N . TYR A 1 98 ? 8.097 -3.592 -15.915 1.00 89.19 98 TYR A N 1
ATOM 811 C CA . TYR A 1 98 ? 8.326 -3.710 -14.479 1.00 89.19 98 TYR A CA 1
ATOM 812 C C . TYR A 1 98 ? 9.501 -2.841 -14.025 1.00 89.19 98 TYR A C 1
ATOM 814 O O . TYR A 1 98 ? 9.408 -2.220 -12.968 1.00 89.19 98 TYR A O 1
ATOM 822 N N . ALA A 1 99 ? 10.550 -2.724 -14.847 1.00 87.62 99 ALA A N 1
ATOM 823 C CA . ALA A 1 99 ? 11.649 -1.785 -14.631 1.00 87.62 99 ALA A CA 1
ATOM 824 C C . ALA A 1 99 ? 11.130 -0.342 -14.570 1.00 87.62 99 ALA A C 1
ATOM 826 O O . ALA A 1 99 ? 11.407 0.376 -13.612 1.00 87.62 99 ALA A O 1
ATOM 827 N N . TRP A 1 100 ? 10.277 0.047 -15.522 1.00 88.56 100 TRP A N 1
ATOM 828 C CA . TRP A 1 100 ? 9.719 1.396 -15.561 1.00 88.56 100 TRP A CA 1
ATOM 829 C C . TRP A 1 100 ? 8.845 1.721 -14.341 1.00 88.56 100 TRP A C 1
ATOM 831 O O . TRP A 1 100 ? 8.911 2.821 -13.789 1.00 88.56 100 TRP A O 1
ATOM 841 N N . ILE A 1 101 ? 8.041 0.755 -13.883 1.00 87.56 101 ILE A N 1
ATOM 842 C CA . ILE A 1 101 ? 7.229 0.914 -12.669 1.00 87.56 101 ILE A CA 1
ATOM 843 C C . ILE A 1 101 ? 8.125 1.053 -11.433 1.00 87.56 101 ILE A C 1
ATOM 845 O O . ILE A 1 101 ? 7.857 1.913 -10.593 1.00 87.56 101 ILE A O 1
ATOM 849 N N . LEU A 1 102 ? 9.190 0.249 -11.325 1.00 88.50 102 LEU A N 1
ATOM 850 C CA . LEU A 1 102 ? 10.158 0.346 -10.229 1.00 88.50 102 LEU A CA 1
ATOM 851 C C . LEU A 1 102 ? 10.819 1.729 -10.183 1.00 88.50 102 LEU A C 1
ATOM 853 O O . LEU A 1 102 ? 10.790 2.360 -9.131 1.00 88.50 102 LEU A O 1
ATOM 857 N N . GLU A 1 103 ? 11.332 2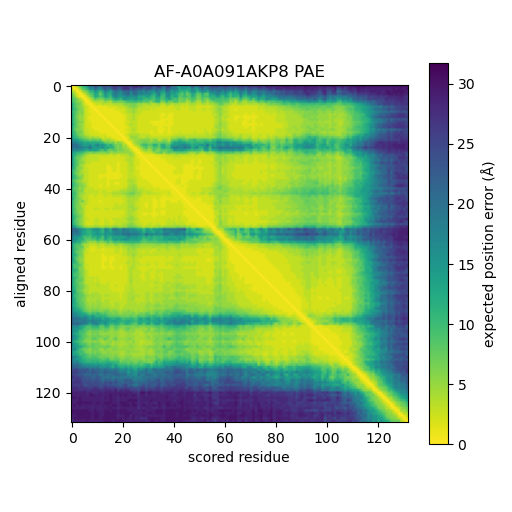.226 -11.310 1.00 87.88 103 GLU A N 1
ATOM 858 C CA . GLU A 1 103 ? 12.022 3.524 -11.400 1.00 87.88 103 GLU A CA 1
ATOM 859 C C . GLU A 1 103 ? 11.138 4.716 -11.016 1.00 87.88 103 GLU A C 1
ATOM 861 O O . GLU A 1 103 ? 11.617 5.673 -10.412 1.00 87.88 103 GLU A O 1
ATOM 866 N N . ARG A 1 104 ? 9.846 4.680 -11.369 1.00 86.44 104 ARG A N 1
ATOM 867 C CA . ARG A 1 104 ? 8.905 5.779 -11.090 1.00 86.44 104 ARG A CA 1
ATOM 868 C C . ARG A 1 104 ? 8.293 5.725 -9.697 1.00 86.44 104 ARG A C 1
ATOM 870 O O . ARG A 1 104 ? 7.896 6.763 -9.177 1.00 86.44 104 ARG A O 1
ATOM 877 N N . LYS A 1 105 ? 8.116 4.524 -9.139 1.00 84.56 105 LYS A N 1
ATOM 878 C CA . LYS A 1 105 ? 7.469 4.332 -7.832 1.00 84.56 105 LYS A CA 1
ATOM 879 C C . LYS A 1 105 ? 8.469 4.371 -6.679 1.00 84.56 105 LYS A C 1
ATOM 881 O O . LYS A 1 105 ? 8.114 4.809 -5.589 1.00 84.56 105 LYS A O 1
ATOM 886 N N . PHE A 1 106 ? 9.691 3.905 -6.916 1.00 87.19 106 PHE A N 1
ATOM 887 C CA . PHE A 1 106 ? 10.759 3.833 -5.929 1.00 87.19 106 PHE A CA 1
ATOM 888 C C . PHE A 1 106 ? 11.929 4.688 -6.414 1.00 87.19 106 PHE A C 1
ATOM 890 O O . PHE A 1 106 ? 12.779 4.215 -7.166 1.00 87.19 106 PHE A O 1
ATOM 897 N N . ASP A 1 107 ? 11.960 5.955 -5.992 1.00 83.19 107 ASP A N 1
ATOM 898 C CA . ASP A 1 107 ? 12.950 6.957 -6.418 1.00 83.19 107 ASP A CA 1
ATOM 899 C C . ASP A 1 107 ? 14.404 6.483 -6.284 1.00 83.19 107 ASP A C 1
ATOM 901 O O . ASP A 1 107 ? 15.272 6.910 -7.046 1.00 83.19 107 ASP A O 1
ATOM 905 N N . GLU A 1 108 ? 14.696 5.591 -5.335 1.00 82.94 108 GLU A N 1
ATOM 906 C CA . GLU A 1 108 ? 16.033 5.032 -5.152 1.00 82.94 108 GLU A CA 1
ATOM 907 C C . GLU A 1 108 ? 16.476 4.081 -6.280 1.00 82.94 108 GLU A C 1
ATOM 909 O O . GLU A 1 108 ? 17.657 3.751 -6.367 1.00 82.94 108 GLU A O 1
ATOM 914 N N . TRP A 1 109 ? 15.552 3.660 -7.148 1.00 80.62 109 TRP A N 1
ATOM 915 C CA . TRP A 1 109 ? 15.806 2.855 -8.350 1.00 80.62 109 TRP A CA 1
ATOM 916 C C . TRP A 1 109 ? 15.902 3.695 -9.619 1.00 80.62 109 TRP A C 1
ATOM 918 O O . TRP A 1 109 ? 16.281 3.170 -10.662 1.00 80.62 109 TRP A O 1
ATOM 928 N N . ASN A 1 110 ? 15.597 4.990 -9.544 1.00 80.44 110 ASN A N 1
ATOM 929 C CA . ASN A 1 110 ? 15.738 5.890 -10.674 1.00 80.44 110 ASN A CA 1
ATOM 930 C C . ASN A 1 110 ? 17.230 6.044 -11.024 1.00 80.44 110 ASN A C 1
ATOM 932 O O . ASN A 1 110 ? 18.006 6.630 -10.257 1.00 80.44 110 ASN A O 1
ATOM 936 N N . ILE A 1 111 ? 17.647 5.497 -12.171 1.00 70.38 111 ILE A N 1
ATOM 937 C CA . ILE A 1 111 ? 19.035 5.549 -12.645 1.00 70.38 111 ILE A CA 1
ATOM 938 C C . ILE A 1 111 ? 19.357 6.992 -13.045 1.00 70.38 111 ILE A C 1
ATOM 940 O O . ILE A 1 111 ? 19.168 7.417 -14.183 1.00 70.38 111 ILE A O 1
ATOM 944 N N . LYS A 1 112 ? 19.877 7.770 -12.096 1.00 70.19 112 LYS A N 1
ATOM 945 C CA . LYS A 1 112 ? 20.430 9.098 -12.378 1.00 70.19 112 LYS A CA 1
ATOM 946 C C . LYS A 1 112 ? 21.756 8.926 -13.115 1.00 70.19 112 LYS A C 1
ATOM 948 O O . LYS A 1 112 ? 22.615 8.166 -12.662 1.00 70.19 112 LYS A O 1
ATOM 953 N N . SER A 1 113 ? 21.944 9.633 -14.232 1.00 72.38 113 SER A N 1
ATOM 954 C CA . SER A 1 113 ? 23.219 9.598 -14.953 1.00 72.38 113 SER A CA 1
ATOM 955 C C . SER A 1 113 ? 24.345 10.038 -14.018 1.00 72.38 113 SER A C 1
ATOM 957 O O . SER A 1 113 ? 24.313 11.149 -13.484 1.00 72.38 113 SER A O 1
ATOM 959 N N . LYS A 1 114 ? 25.349 9.185 -13.822 1.00 69.88 114 LYS A N 1
ATOM 960 C CA . LYS A 1 114 ? 26.592 9.589 -13.169 1.00 69.88 114 LYS A CA 1
ATOM 961 C C . LYS A 1 114 ? 27.446 10.297 -14.216 1.00 69.88 114 LYS A C 1
ATOM 963 O O . LYS A 1 114 ? 27.994 9.641 -15.094 1.00 69.88 114 LYS A O 1
ATOM 968 N N . SER A 1 115 ? 27.505 11.622 -14.159 1.00 75.19 115 SER A N 1
ATOM 969 C CA . SER A 1 115 ? 28.417 12.421 -14.978 1.00 75.19 115 SER A CA 1
ATOM 970 C C . SER A 1 115 ? 29.706 12.673 -14.205 1.00 75.19 115 SER A C 1
ATOM 972 O O . SER A 1 115 ? 29.665 13.203 -13.094 1.00 75.19 115 SER A O 1
ATOM 974 N N . GLU A 1 116 ? 30.841 12.317 -14.793 1.00 75.12 116 GLU A N 1
ATOM 975 C CA . GLU A 1 116 ? 32.151 12.744 -14.312 1.00 75.12 116 GLU A CA 1
ATOM 976 C C . GLU A 1 116 ? 32.427 14.150 -14.856 1.00 75.12 116 GLU A C 1
ATOM 978 O O . GLU A 1 116 ? 32.347 14.384 -16.062 1.00 75.12 116 GLU A O 1
ATOM 983 N N . VAL A 1 117 ? 32.674 15.110 -13.966 1.00 77.19 117 VAL A N 1
ATOM 984 C CA . VAL A 1 117 ? 33.054 16.470 -14.362 1.00 77.19 117 VAL A CA 1
ATOM 985 C C . VAL A 1 117 ? 34.573 16.507 -14.437 1.00 77.19 117 VAL A C 1
ATOM 987 O O . VAL A 1 117 ? 35.234 16.578 -13.403 1.00 77.19 117 VAL A O 1
ATOM 990 N N . ASP A 1 118 ? 35.133 16.473 -15.644 1.00 74.19 118 ASP A N 1
ATOM 991 C CA . ASP A 1 118 ? 36.567 16.697 -15.829 1.00 74.19 118 ASP A CA 1
ATOM 992 C C . ASP A 1 118 ? 36.897 18.159 -15.487 1.00 74.19 118 ASP A C 1
ATOM 994 O O . ASP A 1 118 ? 36.357 19.094 -16.077 1.00 74.19 118 ASP A O 1
ATOM 998 N N . HIS A 1 119 ? 37.750 18.362 -14.482 1.00 70.38 119 HIS A N 1
ATOM 999 C CA . HIS A 1 119 ? 38.188 19.694 -14.054 1.00 70.38 119 HIS A CA 1
ATOM 1000 C C . HIS A 1 119 ? 39.382 20.205 -14.884 1.00 70.38 119 HIS A C 1
ATOM 1002 O O . HIS A 1 119 ? 39.824 21.336 -14.683 1.00 70.38 119 HIS A O 1
ATOM 1008 N N . ASN A 1 120 ? 39.886 19.427 -15.852 1.00 67.44 120 ASN A N 1
ATOM 1009 C CA . ASN A 1 120 ? 40.914 19.868 -16.797 1.00 67.44 120 ASN A CA 1
ATOM 1010 C C . ASN A 1 120 ? 40.316 20.681 -17.952 1.00 67.44 120 ASN A C 1
ATOM 1012 O O . ASN A 1 120 ? 40.452 20.339 -19.129 1.00 67.44 120 ASN A O 1
ATOM 1016 N N . VAL A 1 121 ? 39.681 21.807 -17.637 1.00 64.06 121 VAL A N 1
ATOM 1017 C CA . VAL A 1 121 ? 39.305 22.774 -18.670 1.00 64.06 121 VAL A CA 1
ATOM 1018 C C . VAL A 1 121 ? 40.577 23.483 -19.135 1.00 64.06 121 VAL A C 1
ATOM 1020 O O . VAL A 1 121 ? 41.078 24.396 -18.480 1.00 64.06 121 VAL A O 1
ATOM 1023 N N . ARG A 1 122 ? 41.120 23.075 -20.288 1.00 64.88 122 ARG A N 1
ATOM 1024 C CA . ARG A 1 122 ? 42.082 23.910 -21.016 1.00 64.88 122 ARG A CA 1
ATOM 1025 C C . ARG A 1 122 ? 41.333 25.149 -21.490 1.00 64.88 122 ARG A C 1
ATOM 1027 O O . ARG A 1 122 ? 40.440 25.043 -22.326 1.00 64.88 122 ARG A O 1
ATOM 1034 N N . VAL A 1 123 ? 41.682 26.313 -20.947 1.00 64.69 123 VAL A N 1
ATOM 1035 C CA . VAL A 1 123 ? 41.192 27.600 -21.449 1.00 64.69 123 VAL A CA 1
ATOM 1036 C C . VAL A 1 123 ? 41.644 27.715 -22.905 1.00 64.69 123 VAL A C 1
ATOM 1038 O O . VAL A 1 123 ? 42.830 27.880 -23.180 1.00 64.69 123 VAL A O 1
ATOM 1041 N N . VAL A 1 124 ? 40.714 27.565 -23.848 1.00 64.75 124 VAL A N 1
ATOM 1042 C CA . VAL A 1 124 ? 40.989 27.833 -25.260 1.00 64.75 124 VAL A CA 1
ATOM 1043 C C . VAL A 1 124 ? 41.048 29.347 -25.402 1.00 64.75 124 VAL A C 1
ATOM 1045 O O . VAL A 1 124 ? 40.024 30.024 -25.363 1.00 64.75 124 VAL A O 1
ATOM 1048 N N . GLN A 1 125 ? 42.261 29.883 -25.503 1.00 64.31 125 GLN A N 1
ATOM 1049 C CA . GLN A 1 125 ? 42.479 31.289 -25.812 1.00 64.31 125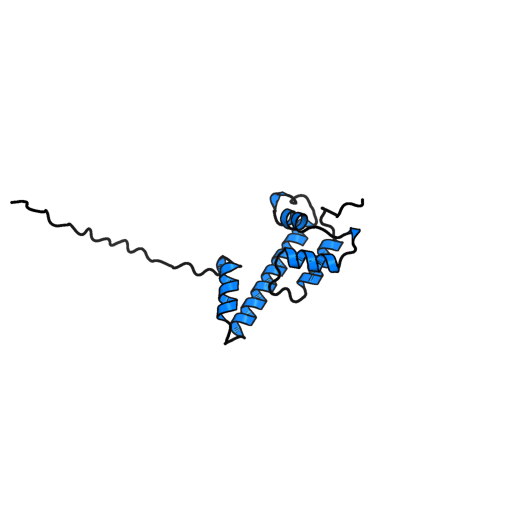 GLN A CA 1
ATOM 1050 C C . GLN A 1 125 ? 42.037 31.512 -27.263 1.00 64.31 125 GLN A C 1
ATOM 1052 O O . GLN A 1 125 ? 42.631 30.958 -28.190 1.00 64.31 125 GLN A O 1
ATOM 1057 N N . LEU A 1 126 ? 40.942 32.247 -27.459 1.00 69.19 126 LEU A N 1
ATOM 1058 C CA . LEU A 1 126 ? 40.505 32.641 -28.796 1.00 69.19 126 LEU A CA 1
ATOM 1059 C C . LEU A 1 126 ? 41.526 33.642 -29.362 1.00 69.19 126 LEU A C 1
ATOM 1061 O O . LEU A 1 126 ? 41.960 34.522 -28.618 1.00 69.19 126 LEU A O 1
ATOM 1065 N N . PRO A 1 127 ? 41.943 33.510 -30.633 1.00 68.81 127 PRO A N 1
ATOM 1066 C CA . PRO A 1 127 ? 42.903 34.432 -31.223 1.00 68.81 127 PRO A CA 1
ATOM 1067 C C . PRO A 1 127 ? 42.300 35.835 -31.340 1.00 68.81 127 PRO A C 1
ATOM 1069 O O . PRO A 1 127 ? 41.141 35.988 -31.733 1.00 68.81 127 PRO A O 1
ATOM 1072 N N . ASP A 1 128 ? 43.107 36.847 -31.021 1.00 69.44 128 ASP A N 1
ATOM 1073 C CA . ASP A 1 128 ? 42.727 38.249 -31.164 1.00 69.44 128 ASP A CA 1
ATOM 1074 C C . ASP A 1 128 ? 42.412 38.559 -32.632 1.00 69.44 128 ASP A C 1
ATOM 1076 O O . ASP A 1 128 ? 43.221 38.336 -33.538 1.00 69.44 128 ASP A O 1
ATOM 1080 N N . ILE A 1 129 ? 41.206 39.070 -32.874 1.00 69.31 129 ILE A N 1
ATOM 1081 C CA . ILE A 1 129 ? 40.766 39.494 -34.201 1.00 69.31 129 ILE A CA 1
ATOM 1082 C C . ILE A 1 129 ? 41.506 40.792 -34.538 1.00 69.31 129 ILE A C 1
ATOM 1084 O O . ILE A 1 129 ? 41.177 41.857 -34.018 1.00 69.31 129 ILE A O 1
ATOM 1088 N N . VAL A 1 130 ? 42.503 40.712 -35.420 1.00 59.28 130 VAL A N 1
ATOM 1089 C CA . VAL A 1 130 ? 43.140 41.896 -36.010 1.00 59.28 130 VAL A CA 1
ATOM 1090 C C . VAL A 1 130 ? 42.202 42.451 -37.079 1.00 59.28 130 VAL A C 1
ATOM 1092 O O . VAL A 1 130 ? 42.061 41.868 -38.152 1.00 59.28 130 VAL A O 1
ATOM 1095 N N . ILE A 1 131 ? 41.539 43.566 -36.776 1.00 58.00 131 ILE A N 1
ATOM 1096 C CA . ILE A 1 131 ? 40.776 44.338 -37.762 1.00 58.00 131 ILE A CA 1
ATOM 1097 C C . ILE A 1 131 ? 41.779 45.253 -38.479 1.00 58.00 131 ILE A C 1
ATOM 1099 O O . ILE A 1 131 ? 42.374 46.118 -37.835 1.00 58.00 131 ILE A O 1
ATOM 1103 N N . GLN A 1 132 ? 42.004 45.011 -39.775 1.00 53.97 132 GLN A N 1
ATOM 1104 C CA . GLN A 1 132 ? 42.733 45.916 -40.675 1.00 53.97 132 GLN A CA 1
ATOM 1105 C C . GLN A 1 132 ? 41.812 47.003 -41.223 1.00 53.97 132 GLN A C 1
ATOM 1107 O O . GLN A 1 132 ? 40.630 46.687 -41.488 1.00 53.97 132 GLN A O 1
#

Mean predicted aligned error: 10.42 Å